Protein AF-A0AA45L2M4-F1 (afdb_monomer_lite)

Radius of gyration: 17.17 Å; chains: 1; bounding box: 49×38×48 Å

Organism: NCBI:txid103721

Foldseek 3Di:
DDPPPPDPPPPPPPDDLPQFKDKDKFKWAFADWAQWDAPDVPDIDATKTFTAGPDDFDPSDNDTCPRDMDGCVLEDPPDDHGFMKIWIKMWGHPVDPPPDGIDIDTGRIGGD

pLDDT: mean 84.01, std 18.48, range [39.69, 98.44]

Structure (mmCIF, N/CA/C/O backbone):
data_AF-A0AA45L2M4-F1
#
_entry.id   AF-A0AA45L2M4-F1
#
loop_
_atom_site.group_PDB
_atom_site.id
_atom_site.type_symbol
_atom_site.label_atom_id
_atom_site.label_alt_id
_atom_site.label_comp_id
_atom_site.label_asym_id
_atom_site.label_entity_id
_atom_site.label_seq_id
_atom_site.pdbx_PDB_ins_code
_atom_site.Cartn_x
_atom_site.Cartn_y
_atom_site.Cartn_z
_atom_site.occupancy
_atom_site.B_iso_or_equiv
_atom_site.auth_seq_id
_atom_site.auth_comp_id
_atom_site.auth_asym_id
_atom_site.auth_atom_id
_atom_site.pdbx_PDB_model_num
ATOM 1 N N . MET A 1 1 ? -28.669 -22.035 27.396 1.00 40.66 1 MET A N 1
ATOM 2 C CA . MET A 1 1 ? -27.445 -22.095 26.567 1.00 40.66 1 MET A CA 1
ATOM 3 C C . MET A 1 1 ? -26.722 -20.761 26.692 1.00 40.66 1 MET A C 1
ATOM 5 O O . MET A 1 1 ? -27.263 -19.750 26.263 1.00 40.66 1 MET A O 1
ATOM 9 N N . LYS A 1 2 ? -25.585 -20.731 27.399 1.00 39.69 2 LYS A N 1
ATOM 10 C CA . LYS A 1 2 ? -24.798 -19.512 27.645 1.00 39.69 2 LYS A CA 1
ATOM 11 C C . LYS A 1 2 ? -24.159 -19.063 26.326 1.00 39.69 2 LYS A C 1
ATOM 13 O O . LYS A 1 2 ? -23.347 -19.795 25.773 1.00 39.69 2 LYS A O 1
ATOM 18 N N . ARG A 1 3 ? -24.547 -17.891 25.819 1.00 44.72 3 ARG A N 1
ATOM 19 C CA . ARG A 1 3 ? -23.880 -17.238 24.687 1.00 44.72 3 ARG A CA 1
ATOM 20 C C . ARG A 1 3 ? -22.562 -16.669 25.213 1.00 44.72 3 ARG A C 1
ATOM 22 O O . ARG A 1 3 ? -22.583 -15.690 25.953 1.00 44.72 3 ARG A O 1
ATOM 29 N N . LEU A 1 4 ? -21.442 -17.320 24.900 1.00 48.34 4 LEU A N 1
ATOM 30 C CA . LEU A 1 4 ? -20.122 -16.725 25.089 1.00 48.34 4 LEU A CA 1
ATOM 31 C C . LEU A 1 4 ? -19.990 -15.585 24.077 1.00 48.34 4 LEU A C 1
ATOM 33 O O . LEU A 1 4 ? -19.720 -15.815 22.902 1.00 48.34 4 LEU A O 1
ATOM 37 N N . GLY A 1 5 ? -20.247 -14.360 24.532 1.00 45.66 5 GLY A N 1
ATOM 38 C CA . GLY A 1 5 ? -19.812 -13.164 23.826 1.00 45.66 5 GLY A CA 1
ATOM 39 C C . GLY A 1 5 ? -18.294 -13.118 23.905 1.00 45.66 5 GLY A C 1
ATOM 40 O O . GLY A 1 5 ? -17.740 -12.904 24.981 1.00 45.66 5 GLY A O 1
ATOM 41 N N . ILE A 1 6 ? -17.630 -13.390 22.785 1.00 54.25 6 ILE A N 1
ATOM 42 C CA . ILE A 1 6 ? -16.191 -13.196 22.643 1.00 54.25 6 ILE A CA 1
ATOM 43 C C . ILE A 1 6 ? -15.968 -11.687 22.717 1.00 54.25 6 ILE A C 1
ATOM 45 O O . ILE A 1 6 ? -16.274 -10.950 21.782 1.00 54.25 6 ILE A O 1
ATOM 49 N N . ALA A 1 7 ? -15.506 -11.224 23.875 1.00 45.31 7 ALA A N 1
ATOM 50 C CA . ALA A 1 7 ? -14.945 -9.896 24.014 1.00 45.31 7 ALA A CA 1
ATOM 51 C C . ALA A 1 7 ? -13.688 -9.855 23.138 1.00 45.31 7 ALA A C 1
ATOM 53 O O . ALA A 1 7 ? -12.686 -10.496 23.456 1.00 45.31 7 ALA A O 1
ATOM 54 N N . LEU A 1 8 ? -13.769 -9.152 22.008 1.00 54.22 8 LEU A N 1
ATOM 55 C CA . LEU A 1 8 ? -12.606 -8.765 21.220 1.00 54.22 8 LEU A CA 1
ATOM 56 C C . LEU A 1 8 ? -11.724 -7.901 22.124 1.00 54.22 8 LEU A C 1
ATOM 58 O O . LEU A 1 8 ? -12.008 -6.730 22.370 1.00 54.22 8 LEU A O 1
ATOM 62 N N . LEU A 1 9 ? -10.690 -8.525 22.683 1.00 45.69 9 LEU A N 1
ATOM 63 C CA . LEU A 1 9 ? -9.613 -7.851 23.385 1.00 45.69 9 LEU A CA 1
ATOM 64 C C . LEU A 1 9 ? -8.898 -6.963 22.367 1.00 45.69 9 LEU A C 1
ATOM 66 O O . LEU A 1 9 ? -8.029 -7.421 21.630 1.00 45.69 9 LEU A O 1
ATOM 70 N N . ALA A 1 10 ? -9.276 -5.688 22.329 1.00 49.34 10 ALA A N 1
ATOM 71 C CA . ALA A 1 10 ? -8.451 -4.633 21.768 1.00 49.34 10 ALA A CA 1
ATOM 72 C C . ALA A 1 10 ? -7.187 -4.517 22.636 1.00 49.34 10 ALA A C 1
ATOM 74 O O . ALA A 1 10 ? -7.095 -3.683 23.534 1.00 49.34 10 ALA A O 1
ATOM 75 N N . LEU A 1 11 ? -6.217 -5.399 22.394 1.00 48.44 11 LEU A N 1
ATOM 76 C CA . LEU A 1 11 ? -4.842 -5.265 22.863 1.00 48.44 11 LEU A CA 1
ATOM 77 C C . LEU A 1 11 ? -4.161 -4.193 22.004 1.00 48.44 11 LEU A C 1
ATOM 79 O O . LEU A 1 11 ? -3.286 -4.473 21.191 1.00 48.44 11 LEU A O 1
ATOM 83 N N . GLY A 1 12 ? -4.616 -2.949 22.160 1.00 48.00 12 GLY A N 1
ATOM 84 C CA . GLY A 1 12 ? -3.900 -1.785 21.667 1.00 48.00 12 GLY A CA 1
ATOM 85 C C . GLY A 1 12 ? -2.661 -1.603 22.529 1.00 48.00 12 GLY A C 1
ATOM 86 O O . GLY A 1 12 ? -2.743 -1.045 23.622 1.00 48.00 12 GLY A O 1
ATOM 87 N N . PHE A 1 13 ? -1.523 -2.114 22.062 1.00 58.53 13 PHE A N 1
ATOM 88 C CA . PHE A 1 13 ? -0.224 -1.750 22.610 1.00 58.53 13 PHE A CA 1
ATOM 89 C C . PHE A 1 13 ? -0.051 -0.234 22.453 1.00 58.53 13 PHE A C 1
ATOM 91 O O . PHE A 1 13 ? 0.226 0.273 21.370 1.00 58.53 13 PHE A O 1
ATOM 98 N N . LEU A 1 14 ? -0.244 0.498 23.550 1.00 58.78 14 LEU A N 1
ATOM 99 C CA . LEU A 1 14 ? 0.221 1.871 23.698 1.00 58.78 14 LEU A CA 1
ATOM 100 C C . LEU A 1 14 ? 1.754 1.828 23.758 1.00 58.78 14 LEU A C 1
ATOM 102 O O . LEU A 1 14 ? 2.321 1.631 24.830 1.00 58.78 14 LEU A O 1
ATOM 106 N N . LEU A 1 15 ? 2.426 1.975 22.617 1.00 50.75 15 LEU A N 1
ATOM 107 C CA . LEU A 1 15 ? 3.882 2.116 22.554 1.00 50.75 15 LEU A CA 1
ATOM 108 C C . LEU A 1 15 ? 4.233 3.459 21.906 1.00 50.75 15 LEU A C 1
ATOM 110 O O . LEU A 1 15 ? 4.257 3.611 20.694 1.00 50.75 15 LEU A O 1
ATOM 114 N N . THR A 1 16 ? 4.408 4.442 22.792 1.00 49.84 16 THR A N 1
ATOM 115 C CA . THR A 1 16 ? 5.385 5.542 22.725 1.00 49.84 16 THR A CA 1
ATOM 116 C C . THR A 1 16 ? 5.761 6.052 21.330 1.00 49.84 16 THR A C 1
ATOM 118 O O . THR A 1 16 ? 6.771 5.644 20.765 1.00 49.84 16 THR A O 1
ATOM 121 N N . GLY A 1 17 ? 5.018 7.042 20.834 1.00 45.72 17 GLY A N 1
ATOM 122 C CA . GLY A 1 17 ? 5.513 7.937 19.792 1.00 45.72 17 GLY A CA 1
ATOM 123 C C . GLY A 1 17 ? 6.604 8.849 20.355 1.00 45.72 17 GLY A C 1
ATOM 124 O O . GLY A 1 17 ? 6.305 9.899 20.921 1.00 45.72 17 GLY A O 1
ATOM 125 N N . CYS A 1 18 ? 7.862 8.439 20.205 1.00 52.44 18 CYS A N 1
ATOM 126 C CA . CYS A 1 18 ? 9.023 9.326 20.261 1.00 52.44 18 CYS A CA 1
ATOM 127 C C . CYS A 1 18 ? 9.533 9.514 18.826 1.00 52.44 18 CYS A C 1
ATOM 129 O O . CYS A 1 18 ? 10.354 8.742 18.356 1.00 52.44 18 CYS A O 1
ATOM 131 N N . SER A 1 19 ? 8.925 10.504 18.165 1.00 60.78 19 SER A N 1
ATOM 132 C CA . SER A 1 19 ? 9.241 11.276 16.944 1.00 60.78 19 SER A CA 1
ATOM 133 C C . SER A 1 19 ? 9.975 10.696 15.727 1.00 60.78 19 SER A C 1
ATOM 135 O O . SER A 1 19 ? 10.047 11.431 14.752 1.00 60.78 19 SER A O 1
ATOM 137 N N . SER A 1 20 ? 10.504 9.476 15.721 1.00 76.00 20 SER A N 1
ATOM 138 C CA . SER A 1 20 ? 11.244 8.951 14.562 1.00 76.00 20 SER A CA 1
ATOM 139 C C . SER A 1 20 ? 10.748 7.608 14.052 1.00 76.00 20 SER A C 1
ATOM 141 O O . SER A 1 20 ? 11.207 7.152 13.017 1.00 76.00 20 SER A O 1
ATOM 143 N N . GLU A 1 21 ? 9.831 6.942 14.750 1.00 85.69 21 GLU A N 1
ATOM 144 C CA . GLU A 1 21 ? 9.340 5.629 14.334 1.00 85.69 21 GLU A CA 1
ATOM 145 C C . GLU A 1 21 ? 7.849 5.483 14.604 1.00 85.69 21 GLU A C 1
ATOM 147 O O . GLU A 1 21 ? 7.328 5.943 15.623 1.00 85.69 21 GLU A O 1
ATOM 152 N N . TRP A 1 22 ? 7.169 4.790 13.696 1.00 90.38 22 TRP A N 1
ATOM 153 C CA . TRP A 1 22 ? 5.789 4.371 13.875 1.00 90.38 22 TRP A CA 1
ATOM 154 C C . TRP A 1 22 ? 5.572 2.978 13.281 1.00 90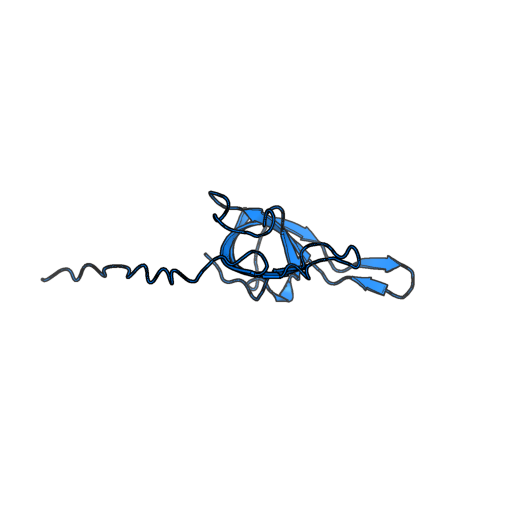.38 22 TRP A C 1
ATOM 156 O O . TRP A 1 22 ? 6.127 2.632 12.241 1.00 90.38 22 TRP A O 1
ATOM 166 N N . GLN A 1 23 ? 4.738 2.163 13.926 1.00 93.75 23 GLN A N 1
ATOM 167 C CA . GLN A 1 23 ? 4.283 0.891 13.370 1.00 93.75 23 GLN A CA 1
ATOM 168 C C . GLN A 1 23 ? 2.813 0.642 13.707 1.00 93.75 23 GLN A C 1
ATOM 170 O O . GLN A 1 23 ? 2.367 0.935 14.818 1.00 93.75 23 GLN A O 1
ATOM 175 N N . GLY A 1 24 ? 2.072 0.036 12.783 1.00 93.19 24 GLY A N 1
ATOM 176 C CA . GLY A 1 24 ? 0.672 -0.314 13.006 1.00 93.19 24 GLY A CA 1
ATOM 177 C C . GLY A 1 24 ? 0.061 -1.139 11.880 1.00 93.19 24 GLY A C 1
ATOM 178 O O . GLY A 1 24 ? 0.633 -1.267 10.804 1.00 93.19 24 GLY A O 1
ATOM 179 N N . GLU A 1 25 ? -1.118 -1.696 12.141 1.00 95.88 25 GLU A N 1
ATOM 180 C CA . GLU A 1 25 ? -1.953 -2.345 11.126 1.00 95.88 25 GLU A CA 1
ATOM 181 C C . GLU A 1 25 ? -2.869 -1.298 10.486 1.00 95.88 25 GLU A C 1
ATOM 183 O O . GLU A 1 25 ? -3.562 -0.561 11.195 1.00 95.88 25 GLU A O 1
ATOM 188 N N . VAL A 1 26 ? -2.897 -1.239 9.156 1.00 96.50 26 VAL A N 1
ATOM 189 C CA . VAL A 1 26 ? -3.719 -0.289 8.398 1.00 96.50 26 VAL A CA 1
ATOM 190 C C . VAL A 1 26 ? -4.641 -1.048 7.451 1.00 96.50 26 VAL A C 1
ATOM 192 O O . VAL A 1 26 ? -4.209 -1.947 6.730 1.00 96.50 26 VAL A O 1
ATOM 195 N N . ARG A 1 27 ? -5.928 -0.684 7.455 1.00 97.75 27 ARG A N 1
ATOM 196 C CA . ARG A 1 27 ? -6.909 -1.185 6.489 1.00 97.75 27 ARG A CA 1
ATOM 197 C C . ARG A 1 27 ? -6.834 -0.347 5.221 1.00 97.75 27 ARG A C 1
ATOM 199 O O . ARG A 1 27 ? -6.989 0.871 5.282 1.00 97.75 27 ARG A O 1
ATOM 206 N N . TYR A 1 28 ? -6.646 -1.000 4.085 1.00 98.31 28 TYR A N 1
ATOM 207 C CA . TYR A 1 28 ? -6.582 -0.363 2.780 1.00 98.31 28 TYR A CA 1
ATOM 208 C C . TYR A 1 28 ? -7.594 -0.973 1.822 1.00 98.31 28 TYR A C 1
ATOM 210 O O . TYR A 1 28 ? -7.740 -2.190 1.752 1.00 98.31 28 TYR A O 1
ATOM 218 N N . LYS A 1 29 ? -8.228 -0.125 1.021 1.00 98.44 29 LYS A N 1
ATOM 219 C CA . LYS A 1 29 ? -8.954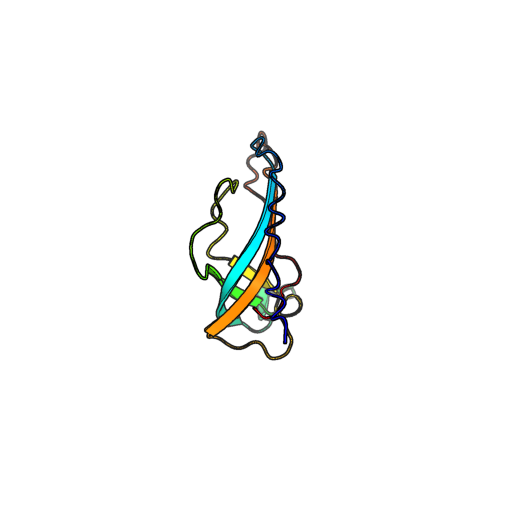 -0.505 -0.180 1.00 98.44 29 LYS A CA 1
ATOM 220 C C . LYS A 1 29 ? -8.006 -0.534 -1.379 1.00 98.44 29 LYS A C 1
ATOM 222 O O . LYS A 1 29 ? -7.248 0.411 -1.609 1.00 98.44 29 LYS A O 1
ATOM 227 N N . VAL A 1 30 ? -8.084 -1.594 -2.177 1.00 98.38 30 VAL A N 1
ATOM 228 C CA . VAL A 1 30 ? -7.328 -1.730 -3.427 1.00 98.38 30 VAL A CA 1
ATOM 229 C C . VAL A 1 30 ? -7.965 -0.857 -4.506 1.00 98.38 30 VAL A C 1
ATOM 231 O O . VAL A 1 30 ? -9.114 -1.073 -4.891 1.00 98.38 30 VAL A O 1
ATOM 234 N N . LEU A 1 31 ? -7.226 0.130 -5.014 1.00 98.25 31 LEU A N 1
ATOM 235 C CA . LEU A 1 31 ? -7.714 1.056 -6.041 1.00 98.25 31 LEU A CA 1
ATOM 236 C C . LEU A 1 31 ? -7.376 0.609 -7.461 1.00 98.25 31 LEU A C 1
ATOM 238 O O . LEU A 1 31 ? -8.194 0.747 -8.368 1.00 98.25 31 LEU A O 1
ATOM 242 N N . SER A 1 32 ? -6.164 0.102 -7.666 1.00 98.12 32 SER A N 1
ATOM 243 C CA . SER A 1 32 ? -5.705 -0.375 -8.967 1.00 98.12 32 SER A CA 1
ATOM 244 C C . SER A 1 32 ? -4.627 -1.434 -8.807 1.00 98.12 32 SER A C 1
ATOM 246 O O . SER A 1 32 ? -3.879 -1.428 -7.830 1.00 98.12 32 SER A O 1
ATOM 248 N N . LEU A 1 33 ? -4.544 -2.318 -9.798 1.00 97.94 33 LEU A N 1
ATOM 249 C CA . LEU A 1 33 ? -3.502 -3.327 -9.937 1.00 97.94 33 LEU A CA 1
ATOM 250 C C . LEU A 1 33 ? -2.687 -2.991 -11.185 1.00 97.94 33 LEU A C 1
ATOM 252 O O . LEU A 1 33 ? -3.249 -2.652 -12.228 1.00 97.94 33 LEU A O 1
ATOM 256 N N . HIS A 1 34 ? -1.370 -3.067 -11.067 1.00 97.38 34 HIS A N 1
ATOM 257 C CA . HIS A 1 34 ? -0.428 -2.786 -12.136 1.00 97.38 34 HIS A CA 1
ATOM 258 C C . HIS A 1 34 ? 0.491 -3.987 -12.312 1.00 97.38 34 HIS A C 1
ATOM 260 O O . HIS A 1 34 ? 1.070 -4.481 -11.347 1.00 97.38 34 HIS A O 1
ATOM 266 N N . GLU A 1 35 ? 0.629 -4.446 -13.549 1.00 96.12 35 GLU A N 1
ATOM 267 C CA . GLU A 1 35 ? 1.569 -5.506 -13.896 1.00 96.12 35 GLU A CA 1
ATOM 268 C C . GLU A 1 35 ? 3.019 -5.019 -13.782 1.00 96.12 35 GLU A C 1
ATOM 270 O O . GLU A 1 35 ? 3.301 -3.816 -13.746 1.00 96.12 35 GLU A O 1
ATOM 275 N N . SER A 1 36 ? 3.955 -5.969 -13.733 1.00 95.38 36 SER A N 1
ATOM 276 C CA . SER A 1 36 ? 5.379 -5.654 -13.808 1.00 95.38 36 SER A CA 1
ATOM 277 C C . SER A 1 36 ? 5.685 -4.930 -15.113 1.00 95.38 36 SER A C 1
ATOM 279 O O . SER A 1 36 ? 5.200 -5.329 -16.172 1.00 95.38 36 SER A O 1
ATOM 281 N N . TYR A 1 37 ? 6.526 -3.907 -15.053 1.00 92.44 37 TYR A N 1
ATOM 282 C CA . TYR A 1 37 ? 6.854 -3.097 -16.220 1.00 92.44 37 TYR A CA 1
ATOM 283 C C . TYR A 1 37 ? 8.327 -2.709 -16.219 1.00 92.44 37 TYR A C 1
ATOM 285 O O . TYR A 1 37 ? 8.966 -2.594 -15.175 1.00 92.44 37 TYR A O 1
ATOM 293 N N . GLU A 1 38 ? 8.882 -2.491 -17.402 1.00 94.50 38 GLU A N 1
ATOM 294 C CA . GLU A 1 38 ? 10.247 -2.004 -17.554 1.00 94.50 38 GLU A CA 1
ATOM 295 C C . GLU A 1 38 ? 10.259 -0.476 -17.431 1.00 94.50 38 GLU A C 1
ATOM 297 O O . GLU A 1 38 ? 9.649 0.225 -18.238 1.00 94.50 38 GLU A O 1
ATOM 302 N N . SER A 1 39 ? 10.913 0.059 -16.394 1.00 90.88 39 SER A N 1
ATOM 303 C CA . SER A 1 39 ? 10.960 1.514 -16.176 1.00 90.88 39 SER A CA 1
ATOM 304 C C . SER A 1 39 ? 12.044 2.196 -17.009 1.00 90.88 39 SER A C 1
ATOM 306 O O . SER A 1 39 ? 11.871 3.328 -17.449 1.00 90.88 39 SER A O 1
ATOM 308 N N . ILE A 1 40 ? 13.168 1.505 -17.195 1.00 92.94 40 ILE A N 1
ATOM 309 C CA . ILE A 1 40 ? 14.284 1.864 -18.078 1.00 92.94 40 ILE A CA 1
ATOM 310 C C . ILE A 1 40 ? 14.866 0.561 -18.643 1.00 92.94 40 ILE A C 1
ATOM 312 O O . ILE A 1 40 ? 14.696 -0.472 -17.989 1.00 92.94 40 ILE A O 1
ATOM 316 N N . PRO A 1 41 ? 15.581 0.591 -19.783 1.00 94.62 41 PRO A N 1
ATOM 317 C CA . PRO A 1 41 ? 16.177 -0.605 -20.369 1.00 94.62 41 PRO A CA 1
ATOM 318 C C . PRO A 1 41 ? 16.963 -1.443 -19.346 1.00 94.62 41 PRO A C 1
ATOM 320 O O . PRO A 1 41 ? 17.911 -0.953 -18.729 1.00 94.62 41 PRO A O 1
ATOM 323 N N . GLY A 1 42 ? 16.555 -2.696 -19.144 1.00 93.44 42 GLY A N 1
ATOM 324 C CA . GLY A 1 42 ? 17.146 -3.647 -18.201 1.00 93.44 42 GLY A CA 1
ATOM 325 C C . GLY A 1 42 ? 16.681 -3.526 -16.744 1.00 93.44 42 GLY A C 1
ATOM 326 O O . GLY A 1 42 ? 17.178 -4.270 -15.903 1.00 93.44 42 GLY A O 1
ATOM 327 N N . SER A 1 43 ? 15.749 -2.624 -16.415 1.00 94.56 43 SER A N 1
ATOM 328 C CA . SER A 1 43 ? 15.210 -2.458 -15.054 1.00 94.56 43 SER A CA 1
ATOM 329 C C . SER A 1 43 ? 13.709 -2.729 -15.006 1.00 94.56 43 SER A C 1
ATOM 331 O O . SER A 1 43 ? 12.890 -1.856 -15.303 1.00 94.56 43 SER A O 1
ATOM 333 N N . VAL A 1 44 ? 13.357 -3.941 -14.579 1.00 94.12 44 VAL A N 1
ATOM 334 C CA . VAL A 1 44 ? 11.968 -4.363 -14.376 1.00 94.12 44 VAL A CA 1
ATOM 335 C C . VAL A 1 44 ? 11.513 -3.978 -12.971 1.00 94.12 44 VAL A C 1
ATOM 337 O O . VAL A 1 44 ? 12.154 -4.321 -11.977 1.00 94.12 44 VAL A O 1
ATOM 340 N N . LYS A 1 45 ? 10.401 -3.254 -12.890 1.00 93.75 45 LYS A N 1
ATOM 341 C CA . LYS A 1 45 ? 9.676 -2.988 -11.651 1.00 93.75 45 LYS A CA 1
ATOM 342 C C . LYS A 1 45 ? 8.665 -4.110 -11.405 1.00 93.75 45 LYS A C 1
ATOM 344 O O . LYS A 1 45 ? 8.033 -4.558 -12.366 1.00 93.75 45 LYS A O 1
ATOM 349 N N . PRO A 1 46 ? 8.518 -4.576 -10.152 1.00 94.31 46 PRO A N 1
ATOM 350 C CA . PRO A 1 46 ? 7.542 -5.604 -9.822 1.00 94.31 46 PRO A CA 1
ATOM 351 C C . PRO A 1 46 ? 6.117 -5.102 -10.072 1.00 94.31 46 PRO A C 1
ATOM 353 O O . PRO A 1 46 ? 5.861 -3.898 -10.149 1.00 94.31 46 PRO A O 1
ATOM 356 N N . ALA A 1 47 ? 5.192 -6.049 -10.209 1.00 96.69 47 ALA A N 1
ATOM 357 C CA . ALA A 1 47 ? 3.772 -5.743 -10.205 1.00 96.69 47 ALA A CA 1
ATOM 358 C C . ALA A 1 47 ? 3.377 -5.175 -8.834 1.00 96.69 47 ALA A C 1
ATOM 360 O O . ALA A 1 47 ? 3.848 -5.662 -7.804 1.00 96.69 47 ALA A O 1
ATOM 361 N N . TYR A 1 48 ? 2.501 -4.173 -8.810 1.00 97.12 48 TYR A N 1
ATOM 362 C CA . TYR A 1 48 ? 2.114 -3.481 -7.581 1.00 97.12 48 TYR A CA 1
ATOM 363 C C . TYR A 1 48 ? 0.642 -3.063 -7.590 1.00 97.12 48 TYR A C 1
ATOM 365 O O . TYR A 1 48 ? 0.014 -2.933 -8.642 1.00 97.12 48 TYR A O 1
ATOM 373 N N . ALA A 1 49 ? 0.092 -2.804 -6.409 1.00 98.00 49 ALA A N 1
ATOM 374 C CA . ALA A 1 49 ? -1.220 -2.209 -6.224 1.00 98.00 49 ALA A CA 1
ATOM 375 C C . ALA A 1 49 ? -1.108 -0.781 -5.689 1.00 98.00 49 ALA A C 1
ATOM 377 O O . ALA A 1 49 ? -0.223 -0.478 -4.885 1.00 98.00 49 ALA A O 1
ATOM 378 N N . ARG A 1 50 ? -2.046 0.083 -6.088 1.00 97.94 50 ARG A N 1
ATOM 379 C CA . ARG A 1 50 ? -2.316 1.333 -5.366 1.00 97.94 50 ARG A CA 1
ATOM 380 C C . ARG A 1 50 ? -3.389 1.092 -4.321 1.00 97.94 50 ARG A C 1
ATOM 382 O O . ARG A 1 50 ? -4.430 0.503 -4.616 1.00 97.94 50 ARG A O 1
ATOM 389 N N . LEU A 1 51 ? -3.127 1.593 -3.126 1.00 97.94 51 LEU A N 1
ATOM 390 C CA . LEU A 1 51 ? -3.935 1.402 -1.938 1.00 97.94 51 LEU A CA 1
ATOM 391 C C . LEU A 1 51 ? -4.379 2.763 -1.399 1.00 97.94 51 LEU A C 1
ATOM 393 O O . LEU A 1 51 ? -3.598 3.717 -1.368 1.00 97.94 51 LEU A O 1
ATOM 397 N N . GLU A 1 52 ? -5.623 2.842 -0.950 1.00 97.69 52 GLU A N 1
ATOM 398 C CA . GLU A 1 52 ? -6.164 3.994 -0.230 1.00 97.69 52 GLU A CA 1
ATOM 399 C C . GLU A 1 52 ? -6.740 3.528 1.094 1.00 97.69 52 GLU A C 1
ATOM 401 O O . GLU A 1 52 ? -7.276 2.426 1.188 1.00 97.69 52 GLU A O 1
ATOM 406 N N . ILE A 1 53 ? -6.587 4.334 2.136 1.00 96.56 53 ILE A N 1
ATOM 407 C CA . ILE A 1 53 ? -7.045 3.948 3.462 1.00 96.56 53 ILE A CA 1
ATOM 408 C C . ILE A 1 53 ? -8.564 3.702 3.500 1.00 96.56 53 ILE A C 1
ATOM 410 O O . ILE A 1 53 ? -9.364 4.522 3.051 1.00 96.56 53 ILE A O 1
ATOM 414 N N . ASP A 1 54 ? -8.961 2.562 4.067 1.00 96.81 54 ASP A N 1
ATOM 415 C CA . ASP A 1 54 ? -10.355 2.221 4.362 1.00 96.81 54 ASP A CA 1
ATOM 416 C C . ASP A 1 54 ? -10.690 2.681 5.787 1.00 96.81 54 ASP A C 1
ATOM 418 O O . ASP A 1 54 ? -10.597 1.922 6.755 1.00 96.81 54 ASP A O 1
ATOM 422 N N . GLY A 1 55 ? -11.019 3.967 5.928 1.00 92.25 55 GLY A N 1
ATOM 423 C CA . GLY A 1 55 ? -11.387 4.575 7.206 1.00 92.25 55 GLY A CA 1
ATOM 424 C C . GLY A 1 55 ? -10.611 5.852 7.513 1.00 92.25 55 GLY A C 1
ATOM 425 O O . GLY A 1 55 ? -10.411 6.695 6.643 1.00 92.25 55 GLY A O 1
ATOM 426 N N . ALA A 1 56 ? -10.239 6.028 8.782 1.00 91.56 56 ALA A N 1
ATOM 427 C CA . ALA A 1 56 ? -9.515 7.206 9.250 1.00 91.56 56 ALA A CA 1
ATOM 428 C C . ALA A 1 56 ? -8.004 6.953 9.302 1.00 91.56 56 ALA A C 1
ATOM 430 O O . ALA A 1 56 ? -7.573 5.881 9.724 1.00 91.56 56 ALA A O 1
ATOM 431 N N . GLU A 1 57 ? -7.225 7.977 8.950 1.00 90.62 57 GLU A N 1
ATOM 432 C CA . GLU A 1 57 ? -5.764 7.989 9.072 1.00 90.62 57 GLU A CA 1
ATOM 433 C C . GLU A 1 57 ? -5.324 7.616 10.503 1.00 90.62 57 GLU A C 1
ATOM 435 O O . GLU A 1 57 ? -5.854 8.192 11.471 1.00 90.62 57 GLU A O 1
ATOM 440 N N . PRO A 1 58 ? -4.374 6.674 10.683 1.00 90.31 58 PRO A N 1
ATOM 441 C CA . PRO A 1 58 ? -3.864 6.341 12.002 1.00 90.31 58 PRO A CA 1
ATOM 442 C C . PRO A 1 58 ? -3.206 7.565 12.636 1.00 90.31 58 PRO A C 1
ATOM 444 O O . PRO A 1 58 ? -2.496 8.333 11.995 1.00 90.31 58 PRO A O 1
ATOM 447 N N . ARG A 1 59 ? -3.438 7.761 13.933 1.00 89.38 59 ARG A N 1
ATOM 448 C CA . ARG A 1 59 ? -2.822 8.876 14.658 1.00 89.38 59 ARG A CA 1
ATOM 449 C C . ARG A 1 59 ? -1.378 8.552 15.017 1.00 89.38 59 ARG A C 1
ATOM 451 O O . ARG A 1 59 ? -1.064 7.415 15.364 1.00 89.38 59 ARG A O 1
ATOM 458 N N . GLY A 1 60 ? -0.548 9.590 15.046 1.00 86.00 60 GLY A N 1
ATOM 459 C CA . GLY A 1 60 ? 0.840 9.486 15.494 1.00 86.00 60 GLY A CA 1
ATOM 460 C C . GLY A 1 60 ? 1.774 8.838 14.476 1.00 86.00 60 GLY A C 1
ATOM 461 O O . GLY A 1 60 ? 2.887 8.490 14.855 1.00 86.00 60 GLY A O 1
ATOM 462 N N . THR A 1 61 ? 1.331 8.679 13.225 1.00 88.00 61 THR A N 1
ATOM 463 C CA . THR A 1 61 ? 2.227 8.417 12.101 1.00 88.00 61 THR A CA 1
ATOM 464 C C . THR A 1 61 ? 3.230 9.566 11.970 1.00 88.00 61 THR A C 1
ATOM 466 O O . THR A 1 61 ? 2.938 10.709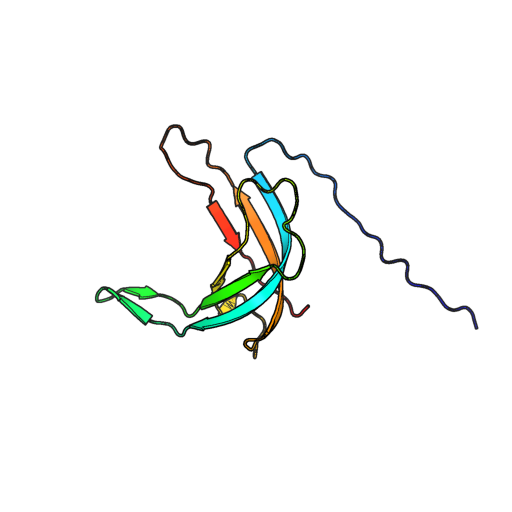 12.336 1.00 88.00 61 THR A O 1
ATOM 469 N N . VAL A 1 62 ? 4.425 9.249 11.484 1.00 87.44 62 VAL A N 1
ATOM 470 C CA . VAL A 1 62 ? 5.468 10.233 11.169 1.00 87.44 62 VAL A CA 1
ATOM 471 C C . VAL A 1 62 ? 5.010 11.091 9.985 1.00 87.44 62 VAL A C 1
ATOM 473 O O . VAL A 1 62 ? 5.028 12.318 10.047 1.00 87.44 62 VAL A O 1
ATOM 476 N N . GLU A 1 63 ? 4.509 10.432 8.940 1.00 88.50 63 GLU A N 1
ATOM 477 C CA . GLU A 1 63 ? 3.918 11.038 7.744 1.00 88.50 63 GLU A CA 1
ATOM 478 C C . GLU A 1 63 ? 2.594 10.341 7.386 1.00 88.50 63 GLU A C 1
ATOM 480 O O . GLU A 1 63 ? 2.320 9.252 7.896 1.00 88.50 63 GLU A O 1
ATOM 485 N N . PRO A 1 64 ? 1.754 10.911 6.504 1.00 90.75 64 PRO A N 1
ATOM 486 C CA . PRO A 1 64 ? 0.579 10.204 6.003 1.00 90.75 64 PRO A CA 1
ATOM 487 C C . PRO A 1 64 ? 0.940 8.845 5.376 1.00 90.75 64 PRO A C 1
ATOM 489 O O . PRO A 1 64 ? 1.856 8.749 4.561 1.00 90.75 64 PRO A O 1
ATOM 492 N N . VAL A 1 65 ? 0.202 7.791 5.727 1.00 90.44 65 VAL A N 1
ATOM 493 C CA . VAL A 1 65 ? 0.368 6.419 5.206 1.00 90.44 65 VAL A CA 1
ATOM 494 C C . VAL A 1 65 ? -0.562 6.122 4.023 1.00 90.44 65 VAL A C 1
ATOM 496 O O . VAL A 1 65 ? -0.668 4.974 3.590 1.00 90.44 65 VAL A O 1
ATOM 499 N N . SER A 1 66 ? -1.255 7.138 3.501 1.00 88.81 66 SER A N 1
ATOM 500 C CA . SER A 1 66 ? -2.149 7.055 2.344 1.00 88.81 66 SER A CA 1
ATOM 501 C C . SER A 1 66 ? -1.913 8.236 1.386 1.00 88.81 66 SER A C 1
ATOM 503 O O . SER A 1 66 ? -1.786 9.371 1.853 1.00 88.81 66 SER A O 1
ATOM 505 N N . PRO A 1 67 ? -1.899 8.023 0.054 1.00 90.81 67 PRO A N 1
ATOM 506 C CA . PRO A 1 67 ? -2.011 6.733 -0.634 1.00 90.81 67 PRO A CA 1
ATOM 507 C C . PRO A 1 67 ? -0.762 5.862 -0.435 1.00 90.81 67 PRO A C 1
ATOM 509 O O . PRO A 1 67 ? 0.345 6.375 -0.292 1.00 90.81 67 PRO A O 1
ATOM 512 N N . ALA A 1 68 ? -0.937 4.541 -0.475 1.00 93.88 68 ALA A N 1
ATOM 513 C CA . ALA A 1 68 ? 0.145 3.569 -0.332 1.00 93.88 68 ALA A CA 1
ATOM 514 C C . ALA A 1 68 ? 0.338 2.730 -1.603 1.00 93.88 68 ALA A C 1
ATOM 516 O O . ALA A 1 68 ? -0.545 2.629 -2.461 1.00 93.88 68 ALA A O 1
ATOM 517 N N . VAL A 1 69 ? 1.516 2.116 -1.713 1.00 95.19 69 VAL A N 1
ATOM 518 C CA . VAL A 1 69 ? 1.851 1.140 -2.751 1.00 95.19 69 VAL A CA 1
ATOM 519 C C . VAL A 1 69 ? 2.343 -0.134 -2.080 1.00 95.19 69 VAL A C 1
ATOM 521 O O . VAL A 1 69 ? 3.161 -0.077 -1.163 1.00 95.19 69 VAL A O 1
ATOM 524 N N . ALA A 1 70 ? 1.853 -1.277 -2.548 1.00 96.31 70 ALA A N 1
ATOM 525 C CA . ALA A 1 70 ? 2.334 -2.588 -2.137 1.00 96.31 70 ALA A CA 1
ATOM 526 C C . ALA A 1 70 ? 2.610 -3.440 -3.374 1.00 96.31 70 ALA A C 1
ATOM 528 O O . ALA A 1 70 ? 1.815 -3.440 -4.314 1.00 96.31 70 ALA A O 1
ATOM 529 N N . ASP A 1 71 ? 3.722 -4.167 -3.368 1.00 96.62 71 ASP A N 1
ATOM 530 C CA . ASP A 1 71 ? 3.998 -5.191 -4.374 1.00 96.62 71 ASP A CA 1
ATOM 531 C C . ASP A 1 71 ? 2.894 -6.264 -4.331 1.00 96.62 71 ASP A C 1
ATOM 533 O O . ASP A 1 71 ? 2.376 -6.584 -3.257 1.00 96.62 71 ASP A O 1
ATOM 537 N N . LEU A 1 72 ? 2.496 -6.815 -5.485 1.00 97.00 72 LEU A N 1
ATOM 538 C CA . LEU A 1 72 ? 1.381 -7.777 -5.532 1.00 97.00 72 LEU A CA 1
ATOM 539 C C . LEU A 1 72 ? 1.673 -9.078 -4.773 1.00 97.00 72 LEU A C 1
ATOM 541 O O . LEU A 1 72 ? 0.737 -9.735 -4.333 1.00 97.00 72 LEU A O 1
ATOM 545 N N . ASP A 1 73 ? 2.943 -9.439 -4.584 1.00 96.38 73 ASP A N 1
ATOM 546 C CA . ASP A 1 73 ? 3.352 -10.607 -3.793 1.00 96.38 73 ASP A CA 1
ATOM 547 C C . ASP A 1 73 ? 3.138 -10.425 -2.279 1.00 96.38 73 ASP A C 1
ATOM 549 O O . ASP A 1 73 ? 3.129 -11.402 -1.530 1.00 96.38 73 ASP A O 1
ATOM 553 N N . LYS A 1 74 ? 2.920 -9.185 -1.827 1.00 97.00 74 LYS A N 1
ATOM 554 C CA . LYS A 1 74 ? 2.526 -8.858 -0.454 1.00 97.00 74 LYS A CA 1
ATOM 555 C C . LYS A 1 74 ? 1.017 -8.893 -0.259 1.00 97.00 74 LYS A C 1
ATOM 557 O O . LYS A 1 74 ? 0.574 -8.762 0.876 1.00 97.00 74 LYS A O 1
ATOM 562 N N . LEU A 1 75 ? 0.220 -9.028 -1.316 1.00 97.81 75 LEU A N 1
ATOM 563 C CA . LEU A 1 75 ? -1.236 -9.088 -1.212 1.00 97.81 75 LEU A CA 1
ATOM 564 C C . LEU A 1 75 ? -1.743 -10.538 -1.192 1.00 97.81 75 LEU A C 1
ATOM 566 O O . LEU A 1 75 ? -1.055 -11.443 -1.667 1.00 97.81 75 LEU A O 1
ATOM 570 N N . PRO A 1 76 ? -2.958 -10.779 -0.666 1.00 97.56 76 PRO A N 1
ATOM 571 C CA . PRO A 1 76 ? -3.609 -12.078 -0.782 1.00 97.56 76 PRO A CA 1
ATOM 572 C C . PRO A 1 76 ? -3.755 -12.525 -2.243 1.00 97.56 76 PRO A C 1
ATOM 574 O O . PRO A 1 76 ? -4.009 -11.716 -3.138 1.00 97.56 76 PRO A O 1
ATOM 577 N N . GLU A 1 77 ? -3.653 -13.832 -2.481 1.00 95.75 77 GLU A N 1
ATOM 578 C CA . GLU A 1 77 ? -3.891 -14.407 -3.806 1.00 95.75 77 GLU A CA 1
ATOM 579 C C . GLU A 1 77 ? -5.317 -14.094 -4.290 1.00 95.75 77 GLU A C 1
ATOM 581 O O . GLU A 1 77 ? -6.283 -14.208 -3.536 1.00 95.75 77 GLU A O 1
ATOM 586 N N . GLY A 1 78 ? -5.449 -13.703 -5.560 1.00 95.19 78 GLY A N 1
ATOM 587 C CA . GLY A 1 78 ? -6.744 -13.399 -6.172 1.00 95.19 78 GLY A CA 1
ATOM 588 C C . GLY A 1 78 ? -7.352 -12.050 -5.778 1.00 95.19 78 GLY A C 1
ATOM 589 O O . GLY A 1 78 ? -8.510 -11.813 -6.115 1.00 95.19 78 GLY A O 1
ATOM 590 N N . VAL A 1 79 ? -6.596 -11.175 -5.100 1.00 97.12 79 VAL A N 1
ATOM 591 C CA . VAL A 1 79 ? -7.042 -9.817 -4.753 1.00 97.12 79 VAL A CA 1
ATOM 592 C C . VAL A 1 79 ? -7.521 -9.042 -5.987 1.00 97.12 79 VAL A C 1
ATOM 594 O O . VAL A 1 79 ? -6.886 -9.059 -7.046 1.00 97.12 79 VAL A O 1
ATOM 597 N N . ALA A 1 80 ? -8.637 -8.334 -5.843 1.00 98.06 80 ALA A N 1
ATOM 598 C CA . ALA A 1 80 ? -9.253 -7.530 -6.884 1.00 98.06 80 ALA A CA 1
ATOM 599 C C . ALA A 1 80 ? -9.354 -6.051 -6.486 1.00 98.06 80 ALA A C 1
ATOM 601 O O . ALA A 1 80 ? -9.287 -5.665 -5.318 1.00 98.06 80 ALA A O 1
ATOM 602 N N . VAL A 1 81 ? -9.550 -5.192 -7.489 1.00 98.31 81 VAL A N 1
ATOM 603 C CA . VAL A 1 81 ? -9.887 -3.783 -7.255 1.00 98.31 81 VAL A CA 1
ATOM 604 C C . VAL A 1 81 ? -11.198 -3.694 -6.476 1.00 98.31 81 VAL A C 1
ATOM 606 O O . VAL A 1 81 ? -12.204 -4.282 -6.865 1.00 98.31 81 VAL A O 1
ATOM 609 N N . GLY A 1 82 ? -11.193 -2.902 -5.408 1.00 98.00 82 GLY A N 1
ATOM 610 C CA . GLY A 1 82 ? -12.321 -2.726 -4.502 1.00 98.00 82 GLY A CA 1
ATOM 611 C C . GLY A 1 82 ? -12.251 -3.577 -3.236 1.00 98.00 82 GLY A C 1
ATOM 612 O O . GLY A 1 82 ? -12.946 -3.227 -2.281 1.00 98.00 82 GLY A O 1
ATOM 613 N N . ASP A 1 83 ? -11.405 -4.610 -3.200 1.00 98.44 83 ASP A N 1
ATOM 614 C CA . ASP A 1 83 ? -11.190 -5.417 -1.999 1.00 98.44 83 ASP A CA 1
ATOM 615 C C . ASP A 1 83 ? -10.546 -4.589 -0.889 1.00 98.44 83 ASP A C 1
ATOM 617 O O . ASP A 1 83 ? -9.816 -3.624 -1.142 1.00 98.44 83 ASP A O 1
ATOM 621 N N . VAL A 1 84 ? -10.808 -4.994 0.353 1.00 98.31 84 VAL A N 1
ATOM 622 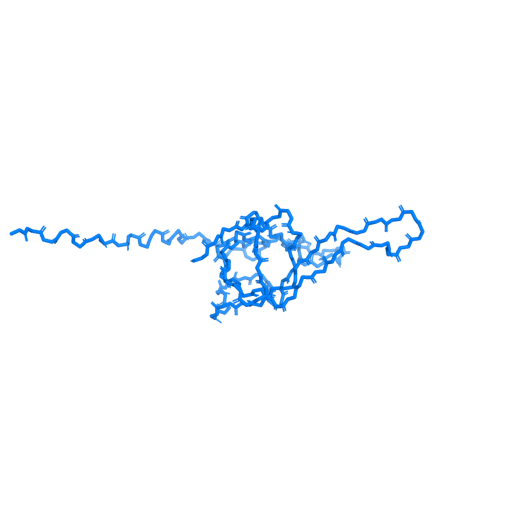C CA . VAL A 1 84 ? -10.154 -4.429 1.531 1.00 98.31 84 VAL A CA 1
ATOM 623 C C . VAL A 1 84 ? -9.154 -5.438 2.077 1.00 98.31 84 VAL A C 1
ATOM 625 O O . VAL A 1 84 ? -9.468 -6.616 2.256 1.00 98.31 84 VAL A O 1
ATOM 628 N N . VAL A 1 85 ? -7.949 -4.956 2.356 1.00 98.12 85 VAL A N 1
ATOM 629 C CA . VAL A 1 85 ? -6.844 -5.718 2.937 1.00 98.12 85 VAL A CA 1
ATOM 630 C C . VAL A 1 85 ? -6.335 -5.025 4.198 1.00 98.12 85 VAL A C 1
ATOM 632 O O . VAL A 1 85 ? -6.435 -3.805 4.333 1.00 98.12 85 VAL A O 1
ATOM 635 N N . VAL A 1 86 ? -5.789 -5.796 5.133 1.00 98.00 86 VAL A N 1
ATOM 636 C CA . VAL A 1 86 ? -5.104 -5.275 6.324 1.00 98.00 86 VAL A CA 1
ATOM 637 C C . VAL A 1 86 ? -3.614 -5.496 6.151 1.00 98.00 86 VAL A C 1
ATOM 639 O O . VAL A 1 86 ? -3.195 -6.631 5.924 1.00 98.00 86 VAL A O 1
ATOM 642 N N . CYS A 1 87 ? -2.829 -4.427 6.240 1.00 97.50 87 CYS A N 1
ATOM 643 C CA . CYS A 1 87 ? -1.389 -4.469 6.038 1.00 97.50 87 CYS A CA 1
ATOM 644 C C . CYS A 1 87 ? -0.642 -3.936 7.273 1.00 97.50 87 CYS A C 1
ATOM 646 O O . CYS A 1 87 ? -0.960 -2.833 7.732 1.00 97.50 87 CYS A O 1
ATOM 648 N N . PRO A 1 88 ? 0.404 -4.630 7.756 1.00 96.88 88 PRO A N 1
ATOM 649 C CA . PRO A 1 88 ? 1.357 -4.048 8.688 1.00 96.88 88 PRO A CA 1
ATOM 650 C C . PRO A 1 88 ? 2.165 -2.962 7.972 1.00 96.88 88 PRO A C 1
ATOM 652 O O . PRO A 1 88 ? 2.792 -3.217 6.940 1.00 96.88 88 PRO A O 1
ATOM 655 N N . VAL A 1 89 ? 2.191 -1.760 8.535 1.00 95.50 89 VAL A N 1
ATOM 656 C CA . VAL A 1 89 ? 2.947 -0.612 8.030 1.00 95.50 89 VAL A CA 1
ATOM 657 C C . VAL A 1 89 ? 3.961 -0.177 9.079 1.00 95.50 89 VAL A C 1
ATOM 659 O O . VAL A 1 89 ? 3.659 -0.119 10.273 1.00 95.50 89 VAL A O 1
ATOM 662 N N . ARG A 1 90 ? 5.179 0.122 8.627 1.00 92.75 90 ARG A N 1
ATOM 663 C CA . ARG A 1 90 ? 6.242 0.721 9.436 1.00 92.75 90 ARG A CA 1
ATOM 664 C C . ARG A 1 90 ? 6.695 2.026 8.800 1.00 92.75 90 ARG A C 1
ATOM 666 O O . ARG A 1 90 ? 6.838 2.086 7.582 1.00 92.75 90 ARG A O 1
ATOM 673 N N . GLN A 1 91 ? 6.929 3.032 9.628 1.00 90.75 91 GLN A N 1
ATOM 674 C CA . GLN A 1 91 ? 7.577 4.279 9.259 1.00 90.75 91 GLN A CA 1
ATOM 675 C C . GLN A 1 91 ? 8.823 4.472 10.109 1.00 90.75 91 GLN A C 1
ATOM 677 O O . GLN A 1 91 ? 8.780 4.257 11.323 1.00 90.75 91 GLN A O 1
ATOM 682 N N . HIS A 1 92 ? 9.901 4.891 9.464 1.00 86.69 92 HIS A N 1
ATOM 683 C CA . HIS A 1 92 ? 11.137 5.286 10.118 1.00 86.69 92 HIS A CA 1
ATOM 684 C C . HIS A 1 92 ? 11.603 6.611 9.512 1.00 86.69 92 HIS A C 1
ATOM 686 O O . HIS A 1 92 ? 11.798 6.717 8.302 1.00 86.69 92 HIS A O 1
ATOM 692 N N . ASP A 1 93 ? 11.743 7.628 10.351 1.00 79.56 93 ASP A N 1
ATOM 693 C CA . ASP A 1 93 ? 12.400 8.885 10.018 1.00 79.56 93 ASP A CA 1
ATOM 694 C C . ASP A 1 93 ? 13.895 8.723 10.302 1.00 79.56 93 ASP A C 1
ATOM 696 O O . ASP A 1 93 ? 14.324 8.702 11.464 1.00 79.56 93 ASP A O 1
ATOM 700 N N . GLU A 1 94 ? 14.701 8.607 9.244 1.00 67.06 94 GLU A N 1
ATOM 701 C CA . GLU A 1 94 ? 16.151 8.771 9.355 1.00 67.06 94 GLU A CA 1
ATOM 702 C C . GLU A 1 94 ? 16.448 10.264 9.580 1.00 67.06 94 GLU A C 1
ATOM 704 O O . GLU A 1 94 ? 16.869 10.961 8.666 1.00 67.06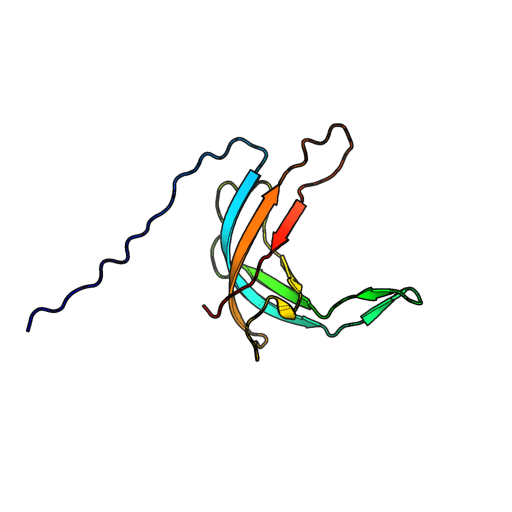 94 GLU A O 1
ATOM 709 N N . ASN A 1 95 ? 16.190 10.746 10.801 1.00 56.53 95 ASN A N 1
ATOM 710 C CA . ASN A 1 95 ? 16.417 12.094 11.337 1.00 56.53 95 ASN A CA 1
ATOM 711 C C . ASN A 1 95 ? 17.417 12.926 10.495 1.00 56.53 95 ASN A C 1
ATOM 713 O O . ASN A 1 95 ? 18.639 12.846 10.674 1.00 56.53 95 ASN A O 1
ATOM 717 N N . SER A 1 96 ? 16.907 13.683 9.518 1.00 52.88 96 SER A N 1
ATOM 718 C CA . SER A 1 96 ? 17.707 13.980 8.329 1.00 52.88 96 SER A CA 1
ATOM 719 C C . SER A 1 96 ? 18.587 15.226 8.485 1.00 52.88 96 SER A C 1
ATOM 721 O O . SER A 1 96 ? 18.212 16.342 8.118 1.00 52.88 96 SER A O 1
ATOM 723 N N . TYR A 1 97 ? 19.812 15.032 8.973 1.00 52.50 97 TYR A N 1
ATOM 724 C CA . TYR A 1 97 ? 20.931 15.949 8.702 1.00 52.50 97 TYR A CA 1
ATOM 725 C C . TYR A 1 97 ? 21.427 15.816 7.240 1.00 52.50 97 TYR A C 1
ATOM 727 O O . TYR A 1 97 ? 22.209 16.642 6.770 1.00 52.50 97 TYR A O 1
ATOM 735 N N . ASP A 1 98 ? 20.966 14.782 6.523 1.00 59.84 98 ASP A N 1
ATOM 736 C CA . ASP A 1 98 ? 21.337 14.398 5.156 1.00 59.84 98 ASP A CA 1
ATOM 737 C C . ASP A 1 98 ? 20.192 14.535 4.123 1.00 59.84 98 ASP A C 1
ATOM 739 O O . ASP A 1 98 ? 20.408 14.295 2.935 1.00 59.84 98 ASP A O 1
ATOM 743 N N . GLY A 1 99 ? 18.999 14.973 4.545 1.00 57.06 99 GLY A N 1
ATOM 744 C CA . GLY A 1 99 ? 17.853 15.259 3.672 1.00 57.06 99 GLY A CA 1
ATOM 745 C C . GLY A 1 99 ? 17.070 14.043 3.162 1.00 57.06 99 GLY A C 1
ATOM 746 O O . GLY A 1 99 ? 16.321 14.182 2.191 1.00 57.06 99 GLY A O 1
ATOM 747 N N . LYS A 1 100 ? 17.228 12.859 3.761 1.00 61.97 100 LYS A N 1
ATOM 748 C CA . LYS A 1 100 ? 16.368 11.708 3.459 1.00 61.97 100 LYS A CA 1
ATOM 749 C C . LYS A 1 100 ? 15.004 11.849 4.143 1.00 61.97 100 LYS A C 1
ATOM 751 O O . LYS A 1 100 ? 14.937 12.185 5.314 1.00 61.97 100 LYS A O 1
ATOM 756 N N . GLY A 1 101 ? 13.922 11.637 3.394 1.00 72.81 101 GLY A N 1
ATOM 757 C CA . GLY A 1 101 ? 12.556 11.671 3.932 1.00 72.81 101 GLY A CA 1
ATOM 758 C C . GLY A 1 101 ? 12.189 10.404 4.709 1.00 72.81 101 GLY A C 1
ATOM 759 O O . GLY A 1 101 ? 12.970 9.455 4.762 1.00 72.81 101 GLY A O 1
ATOM 760 N N . THR A 1 102 ? 10.970 10.372 5.251 1.00 84.19 102 THR A N 1
ATOM 761 C CA . THR A 1 102 ? 10.431 9.214 5.978 1.00 84.19 102 THR A CA 1
ATOM 762 C C . THR A 1 102 ? 10.406 7.964 5.097 1.00 84.19 102 THR A C 1
ATOM 764 O O . THR A 1 102 ? 9.809 7.954 4.017 1.00 84.19 102 THR A O 1
ATOM 767 N N . GLU A 1 103 ? 11.004 6.872 5.568 1.00 87.88 103 GLU A N 1
ATOM 768 C CA . GLU A 1 103 ? 10.876 5.567 4.930 1.00 87.88 103 GLU A CA 1
AT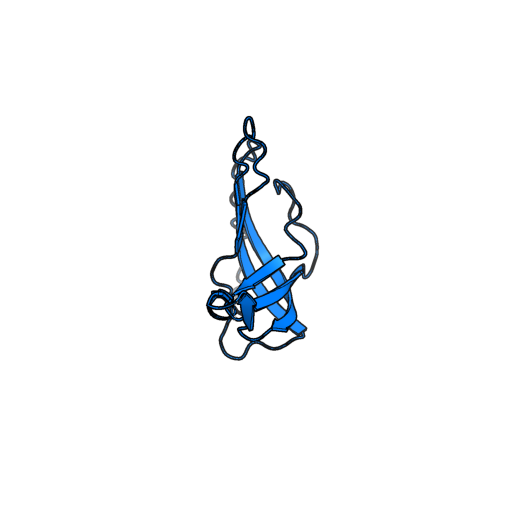OM 769 C C . GLU A 1 103 ? 9.561 4.910 5.361 1.00 87.88 103 GLU A C 1
ATOM 771 O O . GLU A 1 103 ? 9.303 4.744 6.552 1.00 87.88 103 GLU A O 1
ATOM 776 N N . VAL A 1 104 ? 8.733 4.504 4.392 1.00 89.50 104 VAL A N 1
ATOM 777 C CA . VAL A 1 104 ? 7.470 3.789 4.633 1.00 89.50 104 VAL A CA 1
ATOM 778 C C . VAL A 1 104 ? 7.562 2.383 4.052 1.00 89.50 104 VAL A C 1
ATOM 780 O O . VAL A 1 104 ? 7.743 2.204 2.849 1.00 89.50 104 VAL A O 1
ATOM 783 N N . THR A 1 105 ? 7.384 1.371 4.898 1.00 92.50 105 THR A N 1
ATOM 784 C CA . THR A 1 105 ? 7.380 -0.038 4.495 1.00 92.50 105 THR A CA 1
ATOM 785 C C . THR A 1 105 ? 6.011 -0.662 4.728 1.00 92.50 105 THR A C 1
ATOM 787 O O . THR A 1 105 ? 5.547 -0.744 5.866 1.00 92.50 105 THR A O 1
ATOM 790 N N . VAL A 1 106 ? 5.405 -1.180 3.657 1.00 94.56 106 VAL A N 1
ATOM 791 C CA . VAL A 1 106 ? 4.223 -2.052 3.716 1.00 94.56 106 VAL A CA 1
ATOM 792 C C . VAL A 1 106 ? 4.686 -3.511 3.728 1.00 94.56 106 VAL A C 1
ATOM 794 O O . VAL A 1 106 ? 5.435 -3.937 2.839 1.00 94.56 106 VAL A O 1
ATOM 797 N N . GLY A 1 107 ? 4.285 -4.260 4.755 1.00 95.62 107 GLY A N 1
ATOM 798 C CA . GLY A 1 107 ? 4.543 -5.695 4.881 1.00 95.62 107 GLY A CA 1
ATOM 799 C C . GLY A 1 107 ? 3.457 -6.570 4.234 1.00 95.62 107 GLY A C 1
ATOM 800 O O . GLY A 1 107 ? 2.597 -6.052 3.525 1.00 95.62 107 GLY A O 1
ATOM 801 N N . PRO A 1 108 ? 3.493 -7.898 4.457 1.00 97.62 108 PRO A N 1
ATOM 802 C CA . PRO A 1 108 ? 2.508 -8.827 3.903 1.00 97.62 108 PRO A CA 1
ATOM 803 C C . PRO A 1 108 ? 1.105 -8.546 4.443 1.00 97.62 108 PRO A C 1
ATOM 805 O O . PRO A 1 108 ? 0.879 -8.577 5.653 1.00 97.62 108 PRO A O 1
ATOM 808 N N . CYS A 1 109 ? 0.175 -8.281 3.540 1.00 97.62 109 CYS A N 1
ATOM 809 C CA . CYS A 1 109 ? -1.210 -7.984 3.836 1.00 97.62 109 CYS A CA 1
ATOM 810 C C . CYS A 1 109 ? -2.056 -9.260 3.946 1.00 97.62 109 CYS A C 1
ATOM 812 O O . CYS A 1 109 ? -1.727 -10.319 3.412 1.00 97.62 109 CYS A O 1
ATOM 814 N N . THR A 1 110 ? -3.203 -9.134 4.604 1.00 97.44 110 THR A N 1
ATOM 815 C CA . THR A 1 110 ? -4.209 -10.192 4.755 1.00 97.44 110 THR A CA 1
ATOM 816 C C . THR A 1 110 ? -5.575 -9.706 4.276 1.00 97.44 110 THR A C 1
ATOM 818 O O . THR A 1 110 ? -5.826 -8.502 4.233 1.00 97.44 110 THR A O 1
ATOM 821 N N . ALA A 1 111 ? -6.457 -10.631 3.887 1.00 95.38 111 ALA A N 1
ATOM 822 C CA . ALA A 1 111 ? -7.847 -10.292 3.583 1.00 95.38 111 ALA A CA 1
ATOM 823 C C . ALA A 1 111 ? -8.552 -9.782 4.854 1.00 95.38 111 ALA A C 1
ATOM 825 O O . ALA A 1 111 ? -8.327 -10.328 5.938 1.00 95.38 111 ALA A O 1
ATOM 826 N N . ALA A 1 112 ? -9.344 -8.717 4.713 1.00 85.38 112 ALA A N 1
ATOM 827 C CA . ALA A 1 112 ? -9.863 -7.924 5.829 1.00 85.38 112 ALA A CA 1
ATOM 828 C C . ALA A 1 112 ? -11.259 -8.302 6.342 1.00 85.38 112 ALA A C 1
ATOM 830 O O . ALA A 1 112 ? -11.939 -9.150 5.725 1.00 85.38 112 ALA A O 1
#

Sequence (112 aa):
MKRLGIALLALGFLLTGCSSEWQGEVRYKVLSLHESYESIPGSVKPAYARLEIDGAEPRGTVEPVSPAVADLDKLPEGVAVGDVVVCPVRQHDENSYDGKGTEVTVGPCTAA

Secondary structure (DSSP, 8-state):
------------------SSEEEEEEEEEEEEEE--EEEETTEEEPPEEEEEESSSPPTT-SS---SEEEEGGGSPTT--TT-EEEEEEEEE----SS----EEEE---EE-